Protein AF-A0A7S2RVK5-F1 (afdb_monomer_lite)

InterPro domains:
  IPR007603 Choline transporter-like [PF04515] (5-116)
  IPR007603 Choline transporter-like [PTHR12385] (3-115)

Structure (mmCIF, N/CA/C/O backbone):
data_AF-A0A7S2RVK5-F1
#
_entry.id   AF-A0A7S2RVK5-F1
#
loop_
_atom_site.group_PDB
_atom_site.id
_atom_site.type_symbol
_atom_site.label_atom_id
_atom_site.label_alt_id
_atom_site.label_comp_id
_atom_site.label_asym_id
_atom_site.label_entity_id
_atom_site.label_seq_id
_atom_site.pdbx_PDB_ins_code
_atom_site.Cartn_x
_atom_site.Cartn_y
_atom_site.Cartn_z
_atom_site.occupancy
_atom_site.B_iso_or_equiv
_atom_site.auth_seq_id
_atom_site.auth_comp_id
_atom_site.auth_asym_id
_atom_site.auth_atom_id
_atom_site.pdbx_PDB_model_num
ATOM 1 N N . ILE A 1 1 ? -1.202 9.387 -2.098 1.00 64.50 1 ILE A N 1
ATOM 2 C CA . ILE A 1 1 ? 0.252 9.701 -2.112 1.00 64.50 1 ILE A CA 1
ATOM 3 C C . ILE A 1 1 ? 1.048 8.492 -2.573 1.00 64.50 1 ILE A C 1
ATOM 5 O O . ILE A 1 1 ? 1.635 8.580 -3.639 1.00 64.50 1 ILE A O 1
ATOM 9 N N . LEU A 1 2 ? 0.997 7.361 -1.857 1.00 69.31 2 LEU A N 1
ATOM 10 C CA . LEU A 1 2 ? 1.723 6.145 -2.250 1.00 69.31 2 LEU A CA 1
ATOM 11 C C . LEU A 1 2 ? 1.383 5.699 -3.678 1.00 69.31 2 LEU A C 1
ATOM 13 O O . LEU A 1 2 ? 2.275 5.417 -4.462 1.00 69.31 2 LEU A O 1
ATOM 17 N N . THR A 1 3 ? 0.101 5.777 -4.039 1.00 75.88 3 THR A N 1
ATOM 18 C CA . THR A 1 3 ? -0.357 5.496 -5.398 1.00 75.88 3 THR A CA 1
ATOM 19 C C . THR A 1 3 ? 0.156 6.513 -6.439 1.00 75.88 3 THR A C 1
ATOM 21 O O . THR A 1 3 ? 0.565 6.179 -7.541 1.00 75.88 3 THR A O 1
ATOM 24 N N . GLY A 1 4 ? 0.230 7.798 -6.107 1.00 78.56 4 GLY A N 1
ATOM 25 C CA . GLY A 1 4 ? 0.799 8.778 -7.042 1.00 78.56 4 GLY A CA 1
ATOM 26 C C . GLY A 1 4 ? 2.254 8.454 -7.402 1.00 78.56 4 GLY A C 1
ATOM 27 O O . GLY A 1 4 ? 2.633 8.495 -8.566 1.00 78.56 4 GLY A O 1
ATOM 28 N N . VAL A 1 5 ? 3.050 8.063 -6.404 1.00 82.38 5 VAL A N 1
ATOM 29 C CA . VAL A 1 5 ? 4.491 7.821 -6.564 1.00 82.38 5 VAL A CA 1
ATOM 30 C C . VAL A 1 5 ? 4.777 6.611 -7.448 1.00 82.38 5 VAL A C 1
ATOM 32 O O . VAL A 1 5 ? 5.564 6.712 -8.386 1.00 82.38 5 VAL A O 1
ATOM 35 N N . THR A 1 6 ? 4.135 5.472 -7.200 1.00 82.69 6 THR A N 1
ATOM 36 C CA . THR A 1 6 ? 4.400 4.265 -7.993 1.00 82.69 6 THR A CA 1
ATOM 37 C C . THR A 1 6 ? 3.844 4.370 -9.412 1.00 82.69 6 THR A C 1
ATOM 39 O O . THR A 1 6 ? 4.454 3.826 -10.327 1.00 82.69 6 THR A O 1
ATOM 42 N N . ALA A 1 7 ? 2.761 5.124 -9.633 1.00 82.06 7 ALA A N 1
ATOM 43 C CA . ALA A 1 7 ? 2.279 5.422 -10.982 1.00 82.06 7 ALA A CA 1
ATOM 44 C C . ALA A 1 7 ? 3.298 6.257 -11.777 1.00 82.06 7 ALA A C 1
ATOM 46 O O . ALA A 1 7 ? 3.614 5.918 -12.915 1.00 82.06 7 ALA A O 1
ATOM 47 N N . VAL A 1 8 ? 3.871 7.299 -11.161 1.00 86.56 8 VAL A N 1
ATOM 48 C CA . VAL A 1 8 ? 4.937 8.113 -11.774 1.00 86.56 8 VAL A CA 1
ATOM 49 C C . VAL A 1 8 ? 6.179 7.272 -12.069 1.00 86.56 8 VAL A C 1
ATOM 51 O O . VAL A 1 8 ? 6.779 7.412 -13.129 1.00 86.56 8 VAL A O 1
ATOM 54 N N . TYR A 1 9 ? 6.546 6.359 -11.170 1.00 86.44 9 TYR A N 1
ATOM 55 C CA . TYR A 1 9 ? 7.706 5.494 -11.373 1.00 86.44 9 TYR A CA 1
ATOM 56 C C . TYR A 1 9 ? 7.489 4.461 -12.495 1.00 86.44 9 TYR A C 1
ATOM 58 O O . TYR A 1 9 ? 8.403 4.196 -13.272 1.00 86.44 9 TYR A O 1
ATOM 66 N N . MET A 1 10 ? 6.271 3.928 -12.646 1.00 86.38 10 MET A N 1
ATOM 67 C CA . MET A 1 10 ? 5.915 3.077 -13.791 1.00 86.38 10 MET A CA 1
ATOM 68 C C . MET A 1 10 ? 5.940 3.850 -15.116 1.00 86.38 10 MET A C 1
ATOM 70 O O . MET A 1 10 ? 6.460 3.337 -16.102 1.00 86.38 10 MET A O 1
ATOM 74 N N . LEU A 1 11 ? 5.446 5.093 -15.133 1.00 86.19 11 LEU A N 1
ATOM 75 C CA . LEU A 1 11 ? 5.547 5.994 -16.290 1.00 86.19 11 LEU A CA 1
ATOM 76 C C . LEU A 1 11 ? 7.005 6.283 -16.664 1.00 86.19 11 LEU A C 1
ATOM 78 O O . LEU A 1 11 ? 7.356 6.264 -17.841 1.00 86.19 11 LEU A O 1
ATOM 82 N N . PHE A 1 12 ? 7.859 6.507 -15.665 1.00 88.50 12 PHE A N 1
ATOM 83 C CA . PHE A 1 12 ? 9.288 6.705 -15.879 1.00 88.50 12 PHE A CA 1
ATOM 84 C C . PHE A 1 12 ? 9.945 5.475 -16.520 1.00 88.50 12 PHE A C 1
ATOM 86 O O . PHE A 1 12 ? 10.616 5.625 -17.536 1.00 88.50 12 PHE A O 1
ATOM 93 N N . LEU A 1 13 ? 9.707 4.265 -15.994 1.00 87.31 13 LEU A N 1
ATOM 94 C CA . LEU A 1 13 ? 10.254 3.043 -16.599 1.00 87.31 13 LEU A CA 1
ATOM 95 C C . LEU A 1 13 ? 9.717 2.779 -18.008 1.00 87.31 13 LEU A C 1
ATOM 97 O O . LEU A 1 13 ? 10.457 2.301 -18.864 1.00 87.31 13 LEU A O 1
ATOM 101 N N . ALA A 1 14 ? 8.449 3.103 -18.268 1.00 85.25 14 ALA A N 1
ATOM 102 C CA . ALA A 1 14 ? 7.879 2.979 -19.606 1.00 85.25 14 ALA A CA 1
ATOM 103 C C . ALA A 1 14 ? 8.578 3.910 -20.613 1.00 85.25 14 ALA A C 1
ATOM 105 O O . ALA A 1 14 ? 8.715 3.548 -21.777 1.00 85.25 14 ALA A O 1
ATOM 106 N N . SER A 1 15 ? 9.056 5.073 -20.163 1.00 87.25 15 SER A N 1
ATOM 107 C CA . SER A 1 15 ? 9.753 6.064 -20.990 1.00 87.25 15 SER A CA 1
ATOM 108 C C . SER A 1 15 ? 11.277 5.895 -21.028 1.00 87.25 15 SER A C 1
ATOM 110 O O . SER A 1 15 ? 11.941 6.614 -21.775 1.00 87.25 15 SER A O 1
ATOM 112 N N . SER A 1 16 ? 11.853 5.004 -20.218 1.00 87.06 16 SER A N 1
ATOM 113 C CA . SER A 1 16 ? 13.307 4.845 -20.090 1.00 87.06 16 SER A CA 1
ATOM 114 C C . SER A 1 16 ? 13.899 3.789 -21.028 1.00 87.06 16 SER A C 1
ATOM 116 O O . SER A 1 16 ? 15.020 3.338 -20.797 1.00 87.06 16 SER A O 1
ATOM 118 N N . GLY A 1 17 ? 13.146 3.322 -22.026 1.00 83.31 17 GLY A N 1
ATOM 119 C CA . GLY A 1 17 ? 13.689 2.459 -23.070 1.00 83.31 17 GLY A CA 1
ATOM 120 C C . GLY A 1 17 ? 14.693 3.213 -23.939 1.00 83.31 17 GLY A C 1
ATOM 121 O O . GLY A 1 17 ? 14.647 4.440 -24.070 1.00 83.31 17 GLY A O 1
ATOM 122 N N . THR A 1 18 ? 15.633 2.462 -24.491 1.00 83.94 18 THR A N 1
ATOM 123 C CA . THR A 1 18 ? 16.701 2.980 -25.341 1.00 83.94 18 THR A CA 1
ATOM 124 C C . THR A 1 18 ? 16.392 2.640 -26.781 1.00 83.94 18 THR A C 1
ATOM 126 O O . THR A 1 18 ? 15.910 1.545 -27.074 1.00 83.94 18 THR A O 1
ATOM 129 N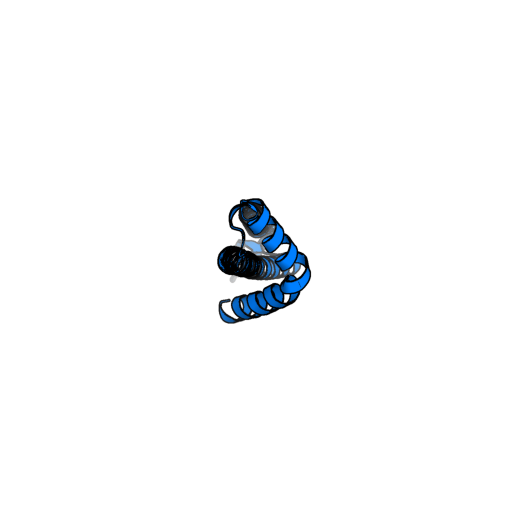 N . THR A 1 19 ? 16.684 3.566 -27.684 1.00 83.94 19 THR A N 1
ATOM 130 C CA . THR A 1 19 ? 16.448 3.328 -29.099 1.00 83.94 19 THR A CA 1
ATOM 131 C C . THR A 1 19 ? 17.695 2.782 -29.775 1.00 83.94 19 THR A C 1
ATOM 133 O O . THR A 1 19 ? 18.757 3.400 -29.725 1.00 83.94 19 THR A O 1
ATOM 136 N N . GLU A 1 20 ? 17.559 1.617 -30.404 1.00 82.12 20 GLU A N 1
ATOM 137 C CA . GLU A 1 20 ? 18.605 1.000 -31.214 1.00 82.12 20 GLU A CA 1
ATOM 138 C C . GLU A 1 20 ? 18.202 1.007 -32.687 1.00 82.12 20 GLU A C 1
ATOM 140 O O . GLU A 1 20 ? 17.079 0.648 -33.056 1.00 82.12 20 GLU A O 1
ATOM 145 N N . LYS A 1 21 ? 19.145 1.412 -33.538 1.00 84.12 21 LYS A N 1
ATOM 146 C CA . LYS A 1 21 ? 19.008 1.376 -34.994 1.00 84.12 21 LYS A CA 1
ATOM 147 C C . LYS A 1 21 ? 19.356 -0.024 -35.479 1.00 84.12 21 LYS A C 1
ATOM 149 O O . LYS A 1 21 ? 20.481 -0.480 -35.275 1.00 84.12 21 LYS A O 1
ATOM 154 N N . LYS A 1 22 ? 18.404 -0.699 -36.120 1.00 82.81 22 LYS A N 1
ATOM 155 C CA . LYS A 1 22 ? 18.620 -2.010 -36.733 1.00 82.81 22 LYS A CA 1
ATOM 156 C C . LYS A 1 22 ? 18.538 -1.885 -38.245 1.00 82.81 22 LYS A C 1
ATOM 158 O O . LYS A 1 22 ? 17.606 -1.291 -38.784 1.00 82.81 22 LYS A O 1
ATOM 163 N N . THR A 1 23 ? 19.502 -2.496 -38.921 1.00 86.81 23 THR A N 1
ATOM 164 C CA . THR A 1 23 ? 19.519 -2.601 -40.380 1.00 86.81 23 THR A CA 1
ATOM 165 C C . THR A 1 23 ? 19.083 -4.007 -40.759 1.00 86.81 23 THR A C 1
ATOM 167 O O . THR A 1 23 ? 19.685 -4.981 -40.304 1.00 86.81 23 THR A O 1
ATOM 170 N N . ILE A 1 24 ? 18.033 -4.136 -41.572 1.00 84.19 24 ILE A N 1
ATOM 171 C CA . ILE A 1 24 ? 17.720 -5.407 -42.237 1.00 84.19 24 ILE A CA 1
ATOM 172 C C . ILE A 1 24 ? 18.088 -5.272 -43.711 1.00 84.19 24 ILE A C 1
ATOM 174 O O . ILE A 1 24 ? 17.631 -4.358 -44.398 1.00 84.19 24 ILE A O 1
ATOM 178 N N . THR A 1 25 ? 18.893 -6.211 -44.200 1.00 85.62 25 THR A N 1
ATOM 179 C CA . THR A 1 25 ? 19.199 -6.358 -45.623 1.00 85.62 25 THR A CA 1
ATOM 180 C C . THR A 1 25 ? 18.082 -7.156 -46.296 1.00 85.62 25 THR A C 1
ATOM 182 O O . THR A 1 25 ? 17.886 -8.333 -45.989 1.00 85.62 25 THR A O 1
ATOM 185 N N . TYR A 1 26 ? 17.357 -6.535 -47.228 1.00 82.44 26 TYR A N 1
ATOM 186 C CA . TYR A 1 26 ? 16.389 -7.207 -48.096 1.00 82.44 26 TYR A CA 1
ATOM 187 C C . TYR A 1 26 ? 16.913 -7.180 -49.535 1.00 82.44 26 TYR A C 1
ATOM 189 O O . TYR A 1 26 ? 16.786 -6.192 -50.254 1.00 82.44 26 TYR A O 1
ATOM 197 N N . GLY A 1 27 ? 17.524 -8.281 -49.977 1.00 84.19 27 GLY A N 1
ATOM 198 C CA . GLY A 1 27 ? 18.126 -8.342 -51.311 1.00 84.19 27 GLY A CA 1
ATOM 199 C C . GLY A 1 27 ? 19.315 -7.381 -51.442 1.00 84.19 27 GLY A C 1
ATOM 200 O O . GLY A 1 27 ? 20.314 -7.569 -50.756 1.00 84.19 27 GLY A O 1
ATOM 201 N N . ALA A 1 28 ? 19.214 -6.389 -52.334 1.00 79.75 28 ALA A N 1
ATOM 202 C CA . ALA A 1 28 ? 20.247 -5.369 -52.568 1.00 79.75 28 ALA A CA 1
ATOM 203 C C . ALA A 1 28 ? 19.974 -4.029 -51.854 1.00 79.75 28 ALA A C 1
ATOM 205 O O . ALA A 1 28 ? 20.765 -3.099 -51.995 1.00 79.75 28 ALA A O 1
ATOM 206 N N . GLU A 1 29 ? 18.866 -3.917 -51.116 1.00 79.62 29 GLU A N 1
ATOM 207 C CA . GLU A 1 29 ? 18.479 -2.701 -50.398 1.00 79.62 29 GLU A CA 1
ATOM 208 C C . GLU A 1 29 ? 18.649 -2.893 -48.882 1.00 79.62 29 GLU A C 1
ATOM 210 O O . GLU A 1 29 ? 18.267 -3.921 -48.312 1.00 79.62 29 GLU A O 1
ATOM 215 N N . GLU A 1 30 ? 19.237 -1.894 -48.221 1.00 82.69 30 GLU A N 1
ATOM 216 C CA . GLU A 1 30 ? 19.373 -1.834 -46.764 1.00 82.69 30 GLU A CA 1
ATOM 217 C C . GLU A 1 30 ? 18.296 -0.908 -46.191 1.00 82.69 30 GLU A C 1
ATOM 219 O O . GLU A 1 30 ? 18.235 0.274 -46.533 1.00 82.69 30 GLU A O 1
ATOM 224 N N . LEU A 1 31 ? 17.436 -1.443 -45.320 1.00 84.56 31 LEU A N 1
ATOM 225 C CA . LEU A 1 31 ? 16.406 -0.673 -44.624 1.00 84.56 31 LEU A CA 1
ATOM 226 C C . LEU A 1 31 ? 16.822 -0.473 -43.165 1.00 84.56 31 LEU A C 1
ATOM 228 O O . LEU A 1 31 ? 16.945 -1.437 -42.404 1.00 84.56 31 LEU A O 1
ATOM 232 N N . GLU A 1 32 ? 17.024 0.786 -42.783 1.00 85.44 32 GLU A N 1
ATOM 233 C CA . GLU A 1 32 ? 17.277 1.202 -41.404 1.00 85.44 32 GLU A CA 1
ATOM 234 C C . GLU A 1 32 ? 15.943 1.543 -40.734 1.00 85.44 32 GLU A C 1
ATOM 236 O O . GLU A 1 32 ? 15.186 2.389 -41.212 1.00 85.44 32 GLU A O 1
ATOM 241 N N . TYR A 1 33 ? 15.644 0.881 -39.621 1.00 82.88 33 TYR A N 1
ATOM 242 C CA . TYR A 1 33 ? 14.505 1.214 -38.776 1.00 82.88 33 TYR A CA 1
ATOM 243 C C . TYR A 1 33 ? 14.957 1.311 -37.325 1.00 82.88 33 TYR A C 1
ATOM 245 O O . TYR A 1 33 ? 15.930 0.696 -36.884 1.00 82.88 33 TYR A O 1
ATOM 253 N N . GLU A 1 34 ? 14.240 2.140 -36.585 1.00 83.44 34 GLU A N 1
ATOM 254 C CA . GLU A 1 34 ? 14.562 2.474 -35.214 1.00 83.44 34 GLU A CA 1
ATOM 255 C C . GLU A 1 34 ? 13.650 1.661 -34.281 1.00 83.44 34 GLU A C 1
ATOM 257 O O . GLU A 1 34 ? 12.424 1.767 -34.334 1.00 83.44 34 GLU A O 1
ATOM 262 N N . THR A 1 35 ? 14.245 0.788 -33.465 1.00 82.44 35 THR A N 1
ATOM 263 C CA . THR A 1 35 ? 13.521 -0.068 -32.513 1.00 82.44 35 THR A CA 1
ATOM 264 C C . THR A 1 35 ? 13.678 0.438 -31.093 1.00 82.44 35 THR A C 1
ATOM 266 O O . THR A 1 35 ? 14.782 0.765 -30.663 1.00 82.44 35 THR A O 1
ATOM 269 N N . TYR A 1 36 ? 12.571 0.473 -30.353 1.00 81.25 36 TYR A N 1
ATOM 270 C CA . TYR A 1 36 ? 12.579 0.794 -28.933 1.00 81.25 36 TYR A CA 1
ATOM 271 C C . TYR A 1 36 ? 12.804 -0.487 -28.133 1.00 81.25 36 TYR A C 1
ATOM 273 O O . TYR A 1 36 ? 11.928 -1.354 -28.095 1.00 81.25 36 TYR A O 1
ATOM 281 N N . GLU A 1 37 ? 13.977 -0.623 -27.520 1.00 84.00 37 GLU A N 1
ATOM 282 C CA . GLU A 1 37 ? 14.320 -1.792 -26.718 1.00 84.00 37 GLU A CA 1
ATOM 283 C C . GLU A 1 37 ? 14.377 -1.446 -25.230 1.00 84.00 37 GLU A C 1
ATOM 285 O O . GLU A 1 37 ? 14.877 -0.402 -24.801 1.00 84.00 37 GLU A O 1
ATOM 290 N N . TYR A 1 38 ? 13.849 -2.359 -24.419 1.00 83.81 38 TYR A N 1
ATOM 291 C CA . TYR A 1 38 ? 13.977 -2.307 -22.972 1.00 83.81 38 TYR A CA 1
ATOM 292 C C . TYR A 1 38 ? 15.010 -3.335 -22.533 1.00 83.81 38 TYR A C 1
ATOM 294 O O . TYR A 1 38 ? 14.913 -4.506 -22.888 1.00 83.81 38 TYR A O 1
ATOM 302 N N . SER A 1 39 ? 15.955 -2.915 -21.692 1.00 86.06 39 SER A N 1
ATOM 303 C CA . SER A 1 39 ? 16.837 -3.843 -20.983 1.00 86.06 39 SER A CA 1
ATOM 304 C C . SER A 1 39 ? 16.020 -4.863 -20.176 1.00 86.06 39 SER A C 1
ATOM 306 O O . SER A 1 39 ? 15.025 -4.500 -19.541 1.00 86.06 39 SER A O 1
ATOM 308 N N . ASP A 1 40 ? 16.497 -6.109 -20.103 1.00 86.38 40 ASP A N 1
ATOM 309 C CA . ASP A 1 40 ? 15.963 -7.164 -19.228 1.00 86.38 40 ASP A CA 1
ATOM 310 C C . ASP A 1 40 ? 15.699 -6.675 -17.795 1.00 86.38 40 ASP A C 1
ATOM 312 O O . ASP A 1 40 ? 14.695 -7.028 -17.171 1.00 86.38 40 ASP A O 1
ATOM 316 N N . ASN A 1 41 ? 16.590 -5.830 -17.266 1.00 88.06 41 ASN A N 1
ATOM 317 C CA . ASN A 1 41 ? 16.449 -5.264 -15.926 1.00 88.06 41 ASN A CA 1
ATOM 318 C C . ASN A 1 41 ? 15.233 -4.334 -15.831 1.00 88.06 41 ASN A C 1
ATOM 320 O O . ASN A 1 41 ? 14.473 -4.413 -14.866 1.00 88.06 41 ASN A O 1
ATOM 324 N N . THR A 1 42 ? 15.020 -3.493 -16.845 1.00 86.94 42 THR A N 1
ATOM 325 C CA . THR A 1 42 ? 13.877 -2.574 -16.939 1.00 86.94 42 THR A CA 1
ATOM 326 C C . THR A 1 42 ? 12.565 -3.343 -17.055 1.00 86.94 42 THR A C 1
ATOM 328 O O . THR A 1 42 ? 11.596 -3.017 -16.370 1.00 86.94 42 THR A O 1
ATOM 331 N N . GLN A 1 43 ? 12.540 -4.415 -17.852 1.00 86.94 43 GLN A N 1
ATOM 332 C CA . GLN A 1 43 ? 11.348 -5.247 -18.010 1.00 86.94 43 GLN A CA 1
ATOM 333 C C . GLN A 1 43 ? 10.981 -5.973 -16.704 1.00 86.94 43 GLN A C 1
ATOM 335 O O . GLN A 1 43 ? 9.819 -5.964 -16.291 1.00 86.94 43 GLN A O 1
ATOM 340 N N . ARG A 1 44 ? 11.968 -6.547 -15.999 1.00 88.56 44 ARG A N 1
ATOM 341 C CA . ARG A 1 44 ? 11.761 -7.181 -14.682 1.00 88.56 44 ARG A CA 1
ATOM 342 C C . ARG A 1 44 ? 11.301 -6.178 -13.626 1.00 88.56 44 ARG A C 1
ATOM 344 O O . ARG A 1 44 ? 10.394 -6.486 -12.852 1.00 88.56 44 ARG A O 1
ATOM 351 N N . ALA A 1 45 ? 11.892 -4.984 -13.608 1.00 89.44 45 ALA A N 1
ATOM 352 C CA . ALA A 1 45 ? 11.486 -3.913 -12.705 1.00 89.44 45 ALA A CA 1
ATOM 353 C C . ALA A 1 45 ? 10.030 -3.488 -12.955 1.00 89.44 45 ALA A C 1
ATOM 355 O O . ALA A 1 45 ? 9.267 -3.352 -11.999 1.00 89.44 45 ALA A O 1
ATOM 356 N N . GLY A 1 46 ? 9.614 -3.382 -14.223 1.00 88.06 46 GLY A N 1
ATOM 357 C CA . GLY A 1 46 ? 8.232 -3.086 -14.605 1.00 88.06 46 GLY A CA 1
ATOM 358 C C . GLY A 1 46 ? 7.227 -4.083 -14.020 1.00 88.06 46 GLY A C 1
ATOM 359 O O . GLY A 1 46 ? 6.286 -3.681 -13.331 1.00 88.06 46 GLY A O 1
ATOM 360 N N . TRP A 1 47 ? 7.461 -5.386 -14.208 1.00 87.12 47 TRP A N 1
ATOM 361 C CA . TRP A 1 47 ? 6.600 -6.434 -13.643 1.00 87.12 47 TRP A CA 1
ATOM 362 C C . TRP A 1 47 ? 6.577 -6.427 -12.112 1.00 87.12 47 TRP A C 1
ATOM 364 O O . TRP A 1 47 ? 5.511 -6.534 -11.503 1.00 87.12 47 TRP A O 1
ATOM 374 N N . PHE A 1 48 ? 7.739 -6.251 -11.479 1.00 88.38 48 PHE A N 1
ATOM 375 C CA . PHE A 1 48 ? 7.840 -6.174 -10.023 1.00 88.38 48 PHE A CA 1
ATOM 376 C C . PHE A 1 48 ? 7.069 -4.978 -9.449 1.00 88.38 48 PHE A C 1
ATOM 378 O O . PHE A 1 48 ? 6.392 -5.104 -8.426 1.00 88.38 48 PHE A O 1
ATOM 385 N N . MET A 1 49 ? 7.138 -3.819 -10.104 1.00 88.31 49 MET A N 1
ATOM 386 C CA . MET A 1 49 ? 6.412 -2.620 -9.687 1.00 88.31 49 MET A CA 1
ATOM 387 C C . MET A 1 49 ? 4.912 -2.749 -9.880 1.00 88.31 49 MET A C 1
ATOM 389 O O . MET A 1 49 ? 4.170 -2.326 -8.995 1.00 88.31 49 MET A O 1
ATOM 393 N N . LEU A 1 50 ? 4.467 -3.366 -10.976 1.00 85.31 50 LEU A N 1
ATOM 394 C CA . LEU A 1 50 ? 3.053 -3.645 -11.203 1.00 85.31 50 LEU A CA 1
ATOM 395 C C . LEU A 1 50 ? 2.497 -4.561 -10.104 1.00 85.31 50 LEU A C 1
ATOM 397 O O . LEU A 1 50 ? 1.484 -4.249 -9.479 1.00 85.31 50 LEU A O 1
ATOM 401 N N . PHE A 1 51 ? 3.199 -5.653 -9.800 1.00 87.94 51 PHE A N 1
ATOM 402 C CA . PHE A 1 51 ? 2.823 -6.550 -8.710 1.00 87.94 51 PHE A CA 1
ATOM 403 C C . PHE A 1 51 ? 2.803 -5.829 -7.353 1.00 87.94 51 PHE A C 1
ATOM 405 O O . PHE A 1 51 ? 1.811 -5.880 -6.622 1.00 87.94 51 PHE A O 1
ATOM 412 N N . SER A 1 52 ? 3.879 -5.104 -7.034 1.00 87.56 52 SER A N 1
ATOM 413 C CA . SER A 1 52 ? 4.016 -4.363 -5.775 1.00 87.56 52 SER A CA 1
ATOM 414 C C . SER A 1 52 ? 2.924 -3.311 -5.614 1.00 87.56 52 SER A C 1
ATOM 416 O O . SER A 1 52 ? 2.408 -3.118 -4.512 1.00 87.56 52 SER A O 1
ATOM 418 N N . TRP A 1 53 ? 2.533 -2.656 -6.708 1.00 85.81 53 TRP A N 1
ATOM 419 C CA . TRP A 1 53 ? 1.417 -1.724 -6.748 1.00 85.81 53 TRP A CA 1
ATOM 420 C C . TRP A 1 53 ? 0.105 -2.391 -6.340 1.00 85.81 53 TRP A C 1
ATOM 422 O O . TRP A 1 53 ? -0.518 -1.976 -5.359 1.00 85.81 53 TRP A O 1
ATOM 432 N N . PHE A 1 54 ? -0.292 -3.445 -7.060 1.00 86.94 54 PHE A N 1
ATOM 433 C CA . PHE A 1 54 ? -1.551 -4.142 -6.807 1.00 86.94 54 PHE A CA 1
ATOM 434 C C . PHE A 1 54 ? -1.611 -4.693 -5.386 1.00 86.94 54 PHE A C 1
ATOM 436 O O . PHE A 1 54 ? -2.605 -4.488 -4.681 1.00 86.94 54 PHE A O 1
ATOM 443 N N . TRP A 1 55 ? -0.530 -5.333 -4.938 1.00 90.12 55 TRP A N 1
ATOM 444 C CA . TRP A 1 55 ? -0.438 -5.870 -3.588 1.00 90.12 55 TRP A CA 1
ATOM 445 C C . TRP A 1 55 ? -0.566 -4.785 -2.520 1.00 90.12 55 TRP A C 1
ATOM 447 O O . TRP A 1 55 ? -1.361 -4.928 -1.588 1.00 90.12 55 TRP A O 1
ATOM 457 N N . THR A 1 56 ? 0.141 -3.665 -2.680 1.00 89.88 56 THR A N 1
ATOM 458 C CA . THR A 1 56 ? 0.103 -2.564 -1.712 1.00 89.88 56 THR A CA 1
ATOM 459 C C . THR A 1 56 ? -1.287 -1.933 -1.625 1.00 89.88 56 THR A C 1
ATOM 461 O O . THR A 1 56 ? -1.753 -1.618 -0.529 1.00 89.88 56 THR A O 1
ATOM 464 N N . THR A 1 57 ? -2.004 -1.797 -2.745 1.00 89.00 57 THR A N 1
ATOM 465 C CA . THR A 1 57 ? -3.394 -1.318 -2.734 1.00 89.00 57 THR A CA 1
ATOM 466 C C . THR A 1 57 ? -4.305 -2.254 -1.943 1.00 89.00 57 THR A C 1
ATOM 468 O O . THR A 1 57 ? -5.045 -1.787 -1.075 1.00 89.00 57 THR A O 1
ATOM 471 N N . GLN A 1 58 ? -4.240 -3.569 -2.187 1.00 91.00 58 GLN A N 1
ATOM 472 C CA . GLN A 1 58 ? -5.045 -4.535 -1.427 1.00 91.00 58 GLN A CA 1
ATOM 473 C C . GLN A 1 58 ? -4.664 -4.539 0.059 1.00 91.00 58 GLN A C 1
ATOM 475 O O . GLN A 1 58 ? -5.535 -4.635 0.921 1.00 91.00 58 GLN A O 1
ATOM 480 N N . PHE A 1 59 ? -3.378 -4.376 0.369 1.00 91.94 59 PHE A N 1
ATOM 481 C CA . PHE A 1 59 ? -2.879 -4.319 1.739 1.00 91.94 59 PHE A CA 1
ATOM 482 C C . PHE A 1 59 ? -3.435 -3.116 2.507 1.00 91.94 59 PHE A C 1
ATOM 484 O O . PHE A 1 59 ? -3.954 -3.274 3.612 1.00 91.94 59 PHE A O 1
ATOM 491 N N . ILE A 1 60 ? -3.401 -1.921 1.907 1.00 92.06 60 ILE A N 1
ATOM 492 C CA . ILE A 1 60 ? -3.956 -0.703 2.517 1.00 92.06 60 ILE A CA 1
ATOM 493 C C . ILE A 1 60 ? -5.460 -0.864 2.772 1.00 92.06 60 ILE A C 1
ATOM 495 O O . ILE A 1 60 ? -5.942 -0.497 3.846 1.00 92.06 60 ILE A O 1
ATOM 499 N N . ILE A 1 61 ? -6.199 -1.447 1.820 1.00 92.31 61 ILE A N 1
ATOM 500 C CA . ILE A 1 61 ? -7.636 -1.712 1.974 1.00 92.31 61 ILE A CA 1
ATOM 501 C C . ILE A 1 61 ? -7.886 -2.681 3.138 1.00 92.31 61 ILE A C 1
ATOM 503 O O . ILE A 1 61 ? -8.720 -2.391 3.996 1.00 92.31 61 ILE A O 1
ATOM 507 N N . ALA A 1 62 ? -7.138 -3.786 3.215 1.00 93.75 62 ALA A N 1
ATOM 508 C CA . ALA A 1 62 ? -7.274 -4.776 4.284 1.00 93.75 62 ALA A CA 1
ATOM 509 C C . ALA A 1 62 ? -6.996 -4.171 5.672 1.00 93.75 62 ALA A C 1
ATOM 511 O O . ALA A 1 62 ? -7.776 -4.366 6.607 1.00 93.75 62 ALA A O 1
ATOM 512 N N . VAL A 1 63 ? -5.929 -3.375 5.806 1.00 94.88 63 VAL A N 1
ATOM 513 C CA . VAL A 1 63 ? -5.608 -2.654 7.052 1.00 94.88 63 VAL A CA 1
ATOM 514 C C . VAL A 1 63 ? -6.723 -1.673 7.422 1.00 94.88 63 VAL A C 1
ATOM 516 O O . VAL A 1 63 ? -7.105 -1.590 8.593 1.00 94.88 63 VAL A O 1
ATOM 519 N N . GLY A 1 64 ? -7.280 -0.955 6.442 1.00 94.44 64 GLY A N 1
ATOM 520 C CA . GLY A 1 64 ? -8.411 -0.052 6.647 1.00 94.44 64 GLY A CA 1
ATOM 521 C C . GLY A 1 64 ? -9.650 -0.780 7.170 1.00 94.44 64 GLY A C 1
ATOM 522 O O . G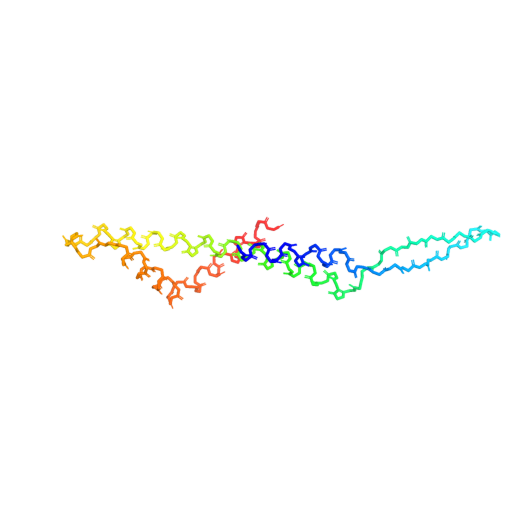LY A 1 64 ? -10.216 -0.380 8.188 1.00 94.44 64 GLY A O 1
ATOM 523 N N . GLN A 1 65 ? -10.028 -1.892 6.536 1.00 95.06 65 GLN A N 1
ATOM 524 C CA . GLN A 1 65 ? -11.180 -2.702 6.943 1.00 95.06 65 GLN A CA 1
ATOM 525 C C . GLN A 1 65 ? -11.018 -3.274 8.356 1.00 95.06 65 GLN A C 1
ATOM 527 O O . GLN A 1 65 ? -11.928 -3.147 9.175 1.00 95.06 65 GLN A O 1
ATOM 532 N N . LEU A 1 66 ? -9.844 -3.827 8.680 1.00 95.62 66 LEU A N 1
ATOM 533 C CA . LEU A 1 66 ? -9.535 -4.320 10.027 1.00 95.62 66 LEU A CA 1
ATOM 534 C C . LEU A 1 66 ? -9.593 -3.203 11.073 1.00 95.62 66 LEU A C 1
ATOM 536 O O . LEU A 1 66 ? -10.095 -3.405 12.178 1.00 95.62 66 LEU A O 1
ATOM 540 N N . THR A 1 67 ? -9.111 -2.011 10.720 1.00 95.88 67 THR A N 1
ATOM 541 C CA . THR A 1 67 ? -9.126 -0.847 11.613 1.00 95.88 67 THR A CA 1
ATOM 542 C C . THR A 1 67 ? -10.548 -0.398 11.917 1.00 95.88 67 THR A C 1
ATOM 544 O O . THR A 1 67 ? -10.874 -0.183 13.083 1.00 95.88 67 THR A O 1
ATOM 547 N N . VAL A 1 68 ? -11.405 -0.296 10.897 1.00 94.75 68 VAL A N 1
ATOM 548 C CA . VAL A 1 68 ? -12.816 0.077 11.071 1.00 94.75 68 VAL A CA 1
ATOM 549 C C . VAL A 1 68 ? -13.554 -0.984 11.884 1.00 94.75 68 VAL A C 1
ATOM 551 O O . VAL A 1 68 ? -14.225 -0.636 12.853 1.00 94.75 68 VAL A O 1
ATOM 554 N N . ALA A 1 69 ? -13.375 -2.268 11.564 1.00 95.25 69 ALA A N 1
ATOM 555 C CA . ALA A 1 69 ? -13.988 -3.364 12.312 1.00 95.25 69 ALA A CA 1
ATOM 556 C C . ALA A 1 69 ? -13.598 -3.328 13.801 1.00 95.25 69 ALA A C 1
ATOM 558 O O . ALA A 1 69 ? -14.464 -3.410 14.674 1.00 95.25 69 ALA A O 1
ATOM 559 N N . LEU A 1 70 ? -12.311 -3.126 14.106 1.00 94.00 70 LEU A N 1
ATOM 560 C CA . LEU A 1 70 ? -11.825 -3.054 15.483 1.00 94.00 70 LEU A CA 1
ATOM 561 C C . LEU A 1 70 ? -12.278 -1.775 16.203 1.00 94.00 70 LEU A C 1
ATOM 563 O O . LEU A 1 70 ? -12.591 -1.821 17.393 1.00 94.00 70 LEU A O 1
ATOM 567 N N . ALA A 1 71 ? -12.335 -0.639 15.508 1.00 93.38 71 ALA A N 1
ATOM 568 C CA . ALA A 1 71 ? -12.842 0.608 16.072 1.00 93.38 71 ALA A CA 1
ATOM 569 C C . ALA A 1 71 ? -14.329 0.490 16.442 1.00 93.38 71 ALA A C 1
ATOM 571 O O . ALA A 1 71 ? -14.712 0.871 17.549 1.00 93.38 71 ALA A O 1
ATOM 572 N N . VAL A 1 72 ? -15.145 -0.097 15.559 1.00 92.50 72 VAL A N 1
ATOM 573 C CA . VAL A 1 72 ? -16.575 -0.338 15.799 1.00 92.50 72 VAL A CA 1
ATOM 574 C C . VAL A 1 72 ? -16.773 -1.326 16.942 1.00 92.50 72 VAL A C 1
ATOM 576 O O . VAL A 1 72 ? -17.556 -1.042 17.843 1.00 92.50 72 VAL A O 1
ATOM 579 N N . ALA A 1 73 ? -16.029 -2.435 16.970 1.00 92.44 73 ALA A N 1
ATOM 580 C CA . ALA A 1 73 ? -16.096 -3.394 18.070 1.00 92.44 73 ALA A CA 1
ATOM 581 C C . ALA A 1 73 ? -15.772 -2.726 19.417 1.00 92.44 73 ALA A C 1
ATOM 583 O O . ALA A 1 73 ? -16.517 -2.875 20.384 1.00 92.44 73 ALA A O 1
ATOM 584 N N . ARG A 1 74 ? -14.707 -1.914 19.472 1.00 91.19 74 ARG A N 1
ATOM 585 C CA . ARG A 1 74 ? -14.345 -1.161 20.681 1.00 91.19 74 ARG A CA 1
ATOM 586 C C . ARG A 1 74 ? -15.425 -0.171 21.100 1.00 91.19 74 ARG A C 1
ATOM 588 O O . ARG A 1 74 ? -15.719 -0.087 22.283 1.00 91.19 74 ARG A O 1
ATOM 595 N N . TRP A 1 75 ? -16.021 0.561 20.163 1.00 90.00 75 TRP A N 1
ATOM 596 C CA . TRP A 1 75 ? -17.086 1.520 20.470 1.00 90.00 75 TRP A CA 1
ATOM 597 C C . TRP A 1 75 ? -18.398 0.845 20.902 1.00 90.00 75 TRP A C 1
ATOM 599 O O . TRP A 1 75 ? -19.102 1.350 21.782 1.00 90.00 75 TRP A O 1
ATOM 609 N N . TYR A 1 76 ? -18.738 -0.290 20.286 1.00 89.88 76 TYR A N 1
ATOM 610 C CA . TYR A 1 76 ? -19.964 -1.032 20.570 1.00 89.88 76 TYR A CA 1
ATOM 611 C C . TYR A 1 76 ? -19.915 -1.682 21.954 1.00 89.88 76 TYR A C 1
ATOM 613 O O . TYR A 1 76 ? -20.841 -1.506 22.740 1.00 89.88 76 TYR A O 1
ATOM 621 N N . PHE A 1 77 ? -18.814 -2.372 22.274 1.00 89.56 77 PHE A N 1
ATOM 622 C CA . PHE A 1 77 ? -18.655 -3.094 23.540 1.00 89.56 77 PHE A CA 1
ATOM 623 C C . PHE A 1 77 ? -18.147 -2.228 24.704 1.00 89.56 77 PHE A C 1
ATOM 625 O O . PHE A 1 77 ? -18.052 -2.717 25.830 1.00 89.56 77 PHE A O 1
ATOM 632 N N . CYS A 1 78 ? -17.823 -0.950 24.484 1.00 87.69 78 CYS A N 1
ATOM 633 C CA . CYS A 1 78 ? -17.471 -0.059 25.586 1.00 87.69 78 CYS A CA 1
ATOM 634 C C . CYS A 1 78 ? -18.725 0.354 26.365 1.00 87.69 78 CYS A C 1
ATOM 636 O O . CYS A 1 78 ? -19.649 0.953 25.809 1.00 87.69 78 CYS A O 1
ATOM 638 N N . ARG A 1 79 ? -18.738 0.050 27.668 1.00 82.69 79 ARG A N 1
ATOM 639 C CA . ARG A 1 79 ? -19.859 0.379 28.557 1.00 82.69 79 ARG A CA 1
ATOM 640 C C . ARG A 1 79 ? -19.961 1.876 28.850 1.00 82.69 79 ARG A C 1
ATOM 642 O O . ARG A 1 79 ? -21.069 2.376 29.004 1.00 82.69 79 ARG A O 1
ATOM 649 N N . ASP A 1 80 ? -18.828 2.576 28.900 1.00 85.44 80 ASP A N 1
ATOM 650 C CA . ASP A 1 80 ? -18.781 4.024 29.103 1.00 85.44 80 ASP A CA 1
ATOM 651 C C . ASP A 1 80 ? -18.483 4.752 27.786 1.00 85.44 80 ASP A C 1
ATOM 653 O O . ASP A 1 80 ? -17.355 4.778 27.289 1.00 85.44 80 ASP A O 1
ATOM 657 N N . LYS A 1 81 ? -19.522 5.366 27.218 1.00 80.69 81 LYS A N 1
ATOM 658 C CA . LYS A 1 81 ? -19.437 6.095 25.948 1.00 80.69 81 LYS A CA 1
ATOM 659 C C . LYS A 1 81 ? -18.639 7.399 26.068 1.00 80.69 81 LYS A C 1
ATOM 661 O O . LYS A 1 81 ? -18.154 7.877 25.047 1.00 80.69 81 LYS A O 1
ATOM 666 N N . ASN A 1 82 ? -18.438 7.934 27.276 1.00 80.00 82 ASN A N 1
ATOM 667 C CA . ASN A 1 82 ? -17.653 9.156 27.493 1.00 80.00 82 ASN A CA 1
ATOM 668 C C . ASN A 1 82 ? -16.151 8.938 27.255 1.00 80.00 82 ASN A C 1
ATOM 670 O O . ASN A 1 82 ? -15.418 9.885 26.983 1.00 80.00 82 ASN A O 1
ATOM 674 N N . VAL A 1 83 ? -15.692 7.685 27.329 1.00 77.50 83 VAL A N 1
ATOM 675 C CA . VAL A 1 83 ? -14.297 7.294 27.066 1.00 77.50 83 VAL A CA 1
ATOM 676 C C . VAL A 1 83 ? -14.069 7.022 25.574 1.00 77.50 83 VAL A C 1
ATOM 678 O O . VAL A 1 83 ? -12.934 7.019 25.091 1.00 77.50 83 VAL A O 1
ATOM 681 N N . THR A 1 84 ? -15.144 6.791 24.815 1.00 77.19 84 THR A N 1
ATOM 682 C CA . THR A 1 84 ? -15.065 6.509 23.381 1.00 77.19 84 THR A CA 1
ATOM 683 C C . THR A 1 84 ? -15.106 7.789 22.555 1.00 77.19 84 THR A C 1
ATOM 685 O O . THR A 1 84 ? -16.012 8.603 22.690 1.00 77.19 84 THR A O 1
ATOM 688 N N . GLY A 1 85 ? -14.134 7.954 21.660 1.00 78.44 85 GLY A N 1
ATOM 689 C CA . GLY A 1 85 ? -14.004 9.132 20.802 1.00 78.44 85 GLY A CA 1
ATOM 690 C C . GLY A 1 85 ? -13.011 8.895 19.665 1.00 78.44 85 GLY A C 1
ATOM 691 O O . GLY A 1 85 ? -12.676 7.753 19.348 1.00 78.44 85 GLY A O 1
ATOM 692 N N . SER A 1 86 ? -12.476 9.960 19.068 1.00 78.44 86 SER A N 1
ATOM 693 C CA . SER A 1 86 ? -11.465 9.880 17.993 1.00 78.44 86 SER A CA 1
ATOM 694 C C . SER A 1 86 ? -10.213 9.075 18.389 1.00 78.44 86 SER A C 1
ATOM 696 O O . SER A 1 86 ? -9.615 8.391 17.556 1.00 78.44 86 SER A O 1
ATOM 698 N N . SER A 1 87 ? -9.872 9.055 19.682 1.00 83.38 87 SER A N 1
ATOM 699 C CA . SER A 1 87 ? -8.804 8.216 20.248 1.00 83.38 87 SER A CA 1
ATOM 700 C C . SER A 1 87 ? -9.041 6.708 20.046 1.00 83.38 87 SER A C 1
ATOM 702 O O . SER A 1 87 ? -8.089 5.952 19.850 1.00 83.38 87 SER A O 1
ATOM 704 N N . THR A 1 88 ? -10.298 6.248 20.007 1.00 88.31 88 THR A N 1
ATOM 705 C CA . THR A 1 88 ? -10.650 4.828 19.830 1.00 88.31 88 THR A CA 1
ATOM 706 C C . THR A 1 88 ? -10.240 4.307 18.453 1.00 88.31 88 THR A C 1
ATOM 708 O O . THR A 1 88 ? -9.674 3.216 18.359 1.00 88.31 88 THR A O 1
ATOM 711 N N . ALA A 1 89 ? -10.461 5.096 17.396 1.00 89.56 89 ALA A N 1
ATOM 712 C CA . ALA A 1 89 ? -10.062 4.746 16.034 1.00 89.56 89 ALA A CA 1
ATOM 713 C C . ALA A 1 89 ? -8.534 4.699 15.891 1.00 89.56 89 ALA A C 1
ATOM 715 O O . ALA A 1 89 ? -7.987 3.737 15.355 1.00 89.56 89 ALA A O 1
ATOM 716 N N . TYR A 1 90 ? -7.828 5.684 16.454 1.00 89.38 90 TYR A N 1
ATOM 717 C CA . TYR A 1 90 ? -6.365 5.697 16.457 1.00 89.38 90 TYR A CA 1
ATOM 718 C C . TYR A 1 90 ? -5.774 4.524 17.252 1.00 89.38 90 TYR A C 1
ATOM 720 O O . TYR A 1 90 ? -4.832 3.861 16.815 1.00 89.38 90 TYR A O 1
ATOM 728 N N . ALA A 1 91 ? -6.351 4.214 18.413 1.00 90.31 91 ALA A N 1
ATOM 729 C CA . ALA A 1 91 ? -5.954 3.056 19.196 1.00 90.31 91 ALA A CA 1
ATOM 730 C C . ALA A 1 91 ? -6.220 1.745 18.443 1.00 90.31 91 ALA A C 1
ATOM 732 O O . ALA A 1 91 ? -5.423 0.815 18.564 1.00 90.31 91 ALA A O 1
ATOM 733 N N . ALA A 1 92 ? -7.326 1.639 17.698 1.00 92.62 92 ALA A N 1
ATOM 734 C CA . ALA A 1 92 ? -7.632 0.466 16.881 1.00 92.62 92 ALA A C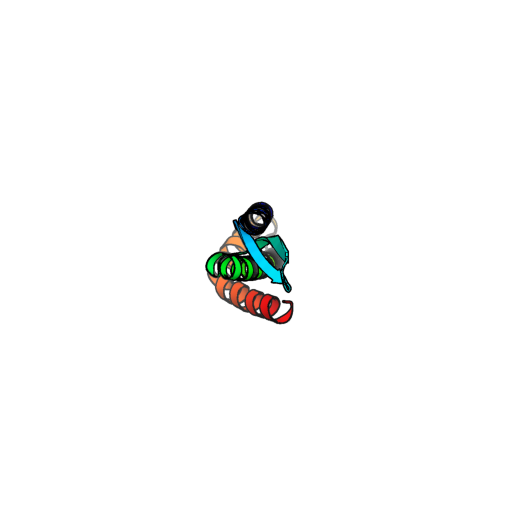A 1
ATOM 735 C C . ALA A 1 92 ? -6.612 0.315 15.747 1.00 92.62 92 ALA A C 1
ATOM 737 O O . ALA A 1 92 ? -6.026 -0.754 15.597 1.00 92.62 92 ALA A O 1
ATOM 738 N N . PHE A 1 93 ? -6.306 1.404 15.041 1.00 93.25 93 PHE A N 1
ATOM 739 C CA . PHE A 1 93 ? -5.291 1.429 13.991 1.00 93.25 93 PHE A CA 1
ATOM 740 C C . PHE A 1 93 ? -3.923 0.960 14.503 1.00 93.25 93 PHE A C 1
ATOM 742 O O . PHE A 1 93 ? -3.322 0.057 13.927 1.00 93.25 93 PHE A O 1
ATOM 749 N N . LYS A 1 94 ? -3.462 1.483 15.649 1.00 93.50 94 LYS A N 1
ATOM 750 C CA . LYS A 1 94 ? -2.209 1.034 16.283 1.00 93.50 94 LYS A CA 1
ATOM 751 C C . LYS A 1 94 ? -2.214 -0.461 16.606 1.00 93.50 94 LYS A C 1
ATOM 753 O O . LYS A 1 94 ? -1.205 -1.133 16.415 1.00 93.50 94 LYS A O 1
ATOM 758 N N . THR A 1 95 ? -3.333 -0.992 17.098 1.00 93.62 95 THR A N 1
ATOM 759 C CA . THR A 1 95 ? -3.468 -2.429 17.381 1.00 93.62 95 THR A CA 1
ATOM 760 C C . THR A 1 95 ? -3.419 -3.256 16.097 1.00 93.62 95 THR A C 1
ATOM 762 O O . THR A 1 95 ? -2.708 -4.257 16.061 1.00 93.62 95 THR A O 1
ATOM 765 N N . VAL A 1 96 ? -4.094 -2.822 15.030 1.00 94.88 96 VAL A N 1
ATOM 766 C CA . VAL A 1 96 ? -4.032 -3.486 13.720 1.00 94.88 96 VAL A CA 1
ATOM 767 C C . VAL A 1 96 ? -2.603 -3.506 13.188 1.00 94.88 96 VAL A C 1
ATOM 769 O O . VAL A 1 96 ? -2.119 -4.571 12.812 1.00 94.88 96 VAL A O 1
ATOM 772 N N . LEU A 1 97 ? -1.889 -2.379 13.253 1.00 92.06 97 LEU A N 1
ATOM 773 C CA . LEU A 1 97 ? -0.497 -2.312 12.807 1.00 92.06 97 LEU A CA 1
ATOM 774 C C . LEU A 1 97 ? 0.456 -3.185 13.638 1.00 92.06 97 LEU A C 1
ATOM 776 O O . LEU A 1 97 ? 1.432 -3.703 13.105 1.00 92.06 97 LEU A O 1
ATOM 780 N N . ARG A 1 98 ? 0.198 -3.354 14.940 1.00 92.25 98 ARG A N 1
ATOM 781 C CA . ARG A 1 98 ? 1.066 -4.133 15.838 1.00 92.25 98 ARG A CA 1
ATOM 782 C C . ARG A 1 98 ? 0.816 -5.640 15.754 1.00 92.25 98 ARG A C 1
ATOM 784 O O . ARG A 1 98 ? 1.778 -6.397 15.854 1.00 92.25 98 ARG A O 1
ATOM 791 N N . PHE A 1 99 ? -0.445 -6.061 15.621 1.00 93.38 99 PHE A N 1
ATOM 792 C CA . PHE A 1 99 ? -0.852 -7.462 15.809 1.00 93.38 99 PHE A CA 1
ATOM 793 C C . PHE A 1 99 ? -1.499 -8.111 14.581 1.00 93.38 99 PHE A C 1
ATOM 795 O O . PHE A 1 99 ? -1.404 -9.323 14.427 1.00 93.38 99 PHE A O 1
ATOM 802 N N . HIS A 1 100 ? -2.129 -7.336 13.696 1.00 92.06 100 HIS A N 1
ATOM 803 C CA . HIS A 1 100 ? -2.861 -7.870 12.538 1.00 92.06 100 HIS A CA 1
ATOM 804 C C . HIS A 1 100 ? -2.175 -7.586 11.198 1.00 92.06 100 HIS A C 1
ATOM 806 O O . HIS A 1 100 ? -2.696 -7.956 10.149 1.00 92.06 100 HIS A O 1
ATOM 812 N N . LEU A 1 101 ? -0.989 -6.969 11.217 1.00 92.38 101 LEU A N 1
ATOM 813 C CA . LEU A 1 101 ? -0.237 -6.635 10.008 1.00 92.38 101 LEU A CA 1
ATOM 814 C C . LEU A 1 101 ? 0.133 -7.883 9.197 1.00 92.38 101 LEU A C 1
ATOM 816 O O . LEU A 1 101 ? 0.025 -7.867 7.977 1.00 92.38 101 LEU A O 1
ATOM 820 N N . GLY A 1 102 ? 0.515 -8.976 9.869 1.00 90.06 102 GLY A N 1
ATOM 821 C CA . GLY A 1 102 ? 0.869 -10.236 9.207 1.00 90.06 102 GLY A CA 1
ATOM 822 C C . GLY A 1 102 ? -0.323 -10.892 8.509 1.00 90.06 102 GLY A C 1
ATOM 823 O O . GLY A 1 102 ? -0.223 -11.292 7.353 1.00 90.06 102 GLY A O 1
ATOM 824 N N . THR A 1 103 ? -1.481 -10.938 9.173 1.00 92.12 103 THR A N 1
ATOM 825 C CA . THR A 1 103 ? -2.719 -11.478 8.590 1.00 92.12 103 THR A CA 1
ATOM 826 C C . THR A 1 103 ? -3.220 -10.604 7.444 1.00 92.12 103 THR A C 1
ATOM 828 O O . THR A 1 103 ? -3.637 -11.130 6.415 1.00 92.12 103 THR A O 1
ATOM 831 N N . ALA A 1 104 ? -3.128 -9.27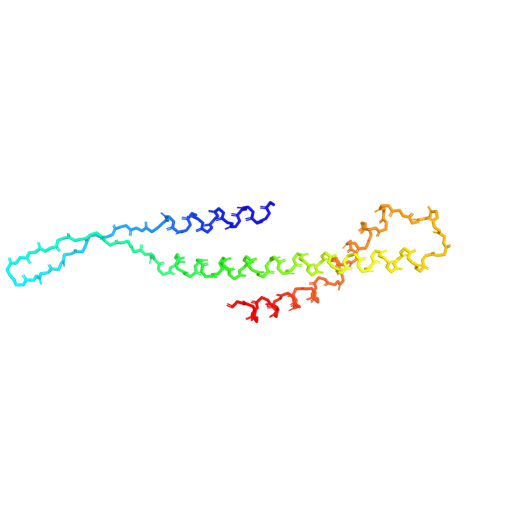7 7.590 1.00 93.38 104 ALA A N 1
ATOM 832 C CA . ALA A 1 104 ? -3.453 -8.331 6.529 1.00 93.38 104 ALA A CA 1
ATOM 833 C C . ALA A 1 104 ? -2.532 -8.506 5.313 1.00 93.38 104 ALA A C 1
ATOM 835 O O . ALA A 1 104 ? -3.031 -8.563 4.195 1.00 93.38 104 ALA A O 1
ATOM 836 N N . ALA A 1 105 ? -1.219 -8.649 5.530 1.00 92.12 105 ALA A N 1
ATOM 837 C CA . ALA A 1 105 ? -0.227 -8.842 4.472 1.00 92.12 105 ALA A CA 1
ATOM 838 C C . ALA A 1 105 ? -0.438 -10.156 3.715 1.00 92.12 105 ALA A C 1
ATOM 840 O O . ALA A 1 105 ? -0.396 -10.174 2.487 1.00 92.12 105 ALA A O 1
ATOM 841 N N . PHE A 1 106 ? -0.703 -11.247 4.437 1.00 91.12 106 PHE A N 1
ATOM 842 C CA . PHE A 1 106 ? -0.977 -12.547 3.829 1.00 91.12 106 PHE A CA 1
ATOM 843 C C . PHE A 1 106 ? -2.305 -12.552 3.058 1.00 91.12 106 PHE A C 1
ATOM 845 O O . PHE A 1 106 ? -2.354 -12.988 1.909 1.00 91.12 106 PHE A O 1
ATOM 852 N N . GLY A 1 107 ? -3.373 -12.008 3.650 1.00 91.19 107 GLY A N 1
ATOM 853 C CA . GLY A 1 107 ? -4.675 -11.910 2.990 1.00 91.19 107 GLY A CA 1
ATOM 854 C C . GLY A 1 107 ? -4.631 -11.034 1.737 1.00 91.19 107 GLY A C 1
ATOM 855 O O . GLY A 1 107 ? -5.157 -11.418 0.694 1.00 91.19 107 GLY A O 1
ATOM 856 N N . SER A 1 108 ? -3.948 -9.888 1.798 1.00 92.25 108 SER A N 1
ATOM 857 C CA . SER A 1 108 ? -3.792 -9.012 0.636 1.00 92.25 108 SER A CA 1
ATOM 858 C C . SER A 1 108 ? -2.894 -9.608 -0.444 1.00 92.25 108 SER A C 1
ATOM 860 O O . SER A 1 108 ? -3.130 -9.345 -1.620 1.00 92.25 108 SER A O 1
ATOM 862 N N . LEU A 1 109 ? -1.894 -10.418 -0.071 1.00 89.50 109 LEU A N 1
ATOM 863 C CA . LEU A 1 109 ? -1.040 -11.144 -1.014 1.00 89.50 109 LEU A CA 1
ATOM 864 C C . LEU A 1 109 ? -1.850 -12.148 -1.833 1.00 89.50 109 LEU A C 1
ATOM 866 O O . LEU A 1 109 ? -1.753 -12.147 -3.055 1.00 89.50 109 LEU A O 1
ATOM 870 N N . LEU A 1 110 ? -2.692 -12.949 -1.179 1.00 90.38 110 LEU A N 1
ATOM 871 C CA . LEU A 1 110 ? -3.558 -13.905 -1.871 1.00 90.38 110 LEU A CA 1
ATOM 872 C C . LEU A 1 110 ? -4.529 -13.208 -2.826 1.00 90.38 110 LEU A C 1
ATOM 874 O O . LEU A 1 110 ? -4.665 -13.620 -3.973 1.00 90.38 110 LEU A O 1
ATOM 878 N N . ILE A 1 111 ? -5.172 -12.126 -2.378 1.00 88.88 111 ILE A N 1
ATOM 879 C CA . ILE A 1 111 ? -6.091 -11.363 -3.231 1.00 88.88 111 ILE A CA 1
ATOM 880 C C . ILE A 1 111 ? -5.348 -10.769 -4.429 1.00 88.88 111 ILE A C 1
ATOM 882 O O . ILE A 1 111 ? -5.879 -10.794 -5.535 1.00 88.88 111 ILE A O 1
ATOM 886 N N . ALA A 1 112 ? -4.139 -10.242 -4.224 1.00 87.31 112 ALA A N 1
ATOM 887 C CA . ALA A 1 112 ? -3.327 -9.709 -5.308 1.00 87.31 112 ALA A CA 1
ATOM 888 C C . ALA A 1 112 ? -2.937 -10.799 -6.313 1.00 87.31 112 ALA A C 1
ATOM 890 O O . ALA A 1 112 ? -3.070 -10.564 -7.502 1.00 87.31 112 ALA A O 1
ATOM 891 N N . LEU A 1 113 ? -2.540 -11.991 -5.858 1.00 86.62 113 LEU A N 1
ATOM 892 C CA . LEU A 1 113 ? -2.182 -13.109 -6.740 1.00 86.62 113 LEU A CA 1
ATOM 893 C C . LEU A 1 113 ? -3.367 -13.668 -7.537 1.00 86.62 113 LEU A C 1
ATOM 895 O O . LEU A 1 113 ? -3.174 -14.098 -8.663 1.00 86.62 113 LEU A O 1
ATOM 899 N N . VAL A 1 114 ? -4.571 -13.695 -6.959 1.00 89.06 114 VAL A N 1
ATOM 900 C CA . VAL A 1 114 ? -5.770 -14.225 -7.637 1.00 89.06 114 VAL A CA 1
ATOM 901 C C . VAL A 1 114 ? -6.398 -13.203 -8.588 1.00 89.06 114 VAL A C 1
ATOM 903 O O . VAL A 1 114 ? -7.039 -13.589 -9.560 1.00 89.06 114 VAL A O 1
ATOM 906 N N . LYS A 1 115 ? -6.287 -11.903 -8.284 1.00 77.19 115 LYS A N 1
ATOM 907 C CA . LYS A 1 115 ? -6.856 -10.831 -9.118 1.00 77.19 115 LYS A CA 1
ATOM 908 C C . LYS A 1 115 ? -5.939 -10.359 -10.243 1.00 77.1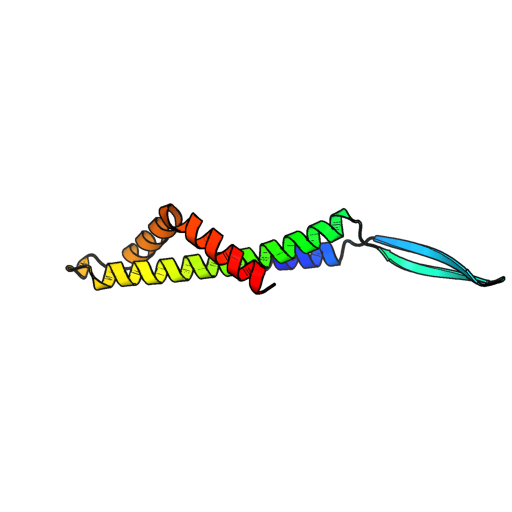9 115 LYS A C 1
ATOM 910 O O . LYS A 1 115 ? -6.455 -9.706 -11.148 1.00 77.19 115 LYS A O 1
ATOM 915 N N . LEU A 1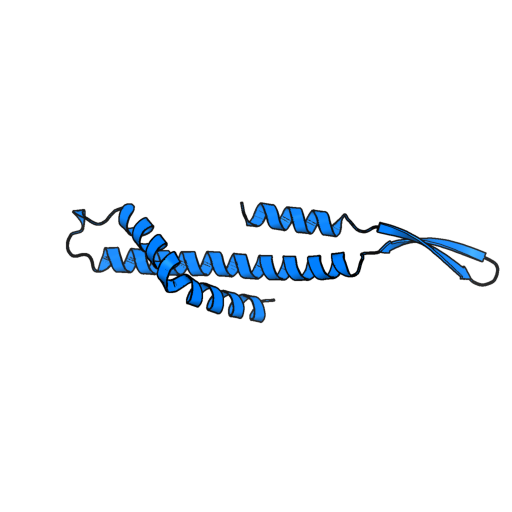 116 ? -4.629 -10.570 -10.114 1.00 65.19 116 LEU A N 1
ATOM 916 C CA . LEU A 1 116 ? -3.647 -10.267 -11.157 1.00 65.19 116 LEU A CA 1
ATOM 917 C C . LEU A 1 116 ? -3.815 -11.242 -12.326 1.00 65.19 116 LEU A C 1
ATOM 919 O O . LEU A 1 116 ? -3.747 -10.756 -13.473 1.00 65.19 116 LEU A O 1
#

Secondary structure (DSSP, 8-state):
-HHHHHHHHHHHHHH--EEEEEEEEETTEEEEEEEEE--HHHHHHHHHHHHHHHHHHHHHHHHHHHHHHHHHHHHHH-S-GGG-SHHHHHHHHHHIIIIIHHHHHHHHHHHHHHH-

Radius of gyration: 24.35 Å; chains: 1; bounding box: 40×24×82 Å

Foldseek 3Di:
DVLVVLVVVLVVLVVPWDKDWDWDDDDPDIDIDIDGDHDPVSVVVNVVSVLVNQLVVQLVVLLVVQLVVQLCVCCVPDPDNVPRDPVSSVVSSVCCVVPVSVVSSVVSNVVSVVVD

Organism: NCBI:txid1034831

Sequence (116 aa):
ILTGVTAVYMLFLASSGTTEKKTITYGAEELEYETYEYSDNTQRAGWFMLFSWFWTTQFIIAVGQLTVALAVARWYFCRDKNVTGSSTAYAAFKTVLRFHLGTAAFGSLLIALVKL

pLDDT: mean 87.0, std 5.79, range [64.5, 95.88]